Protein AF-A0A438FLM1-F1 (afdb_monomer)

Secondary structure (DSSP, 8-state):
-HHHHHHHHHHHTT-HHHHHHHHHHHHHHHHHTT-HHHHHHHHHHHHHHHHHTT-HHHHHHHHHHHHHHHHHTT----GGGGGTGGGG-

Radius of gyration: 13.18 Å; Cα contacts (8 Å, |Δi|>4): 78; chains: 1; bounding box: 32×23×39 Å

pLDDT: mean 79.39, std 16.72, range [44.62, 94.94]

InterPro domains:
  IPR007317 Golgi to ER traffic protein 4 [PF04190] (34-83)
  IPR007317 Golgi to ER traffic protein 4 [PTHR12875] (2-84)
  IPR011990 Tetratricopeptide-like helical domain superfamily [G3DSA:1.25.40.10] (1-89)

Solvent-accessible surface area (backbone atoms only — not comparable to full-atom values): 4937 Å² total; per-residue (Å²): 113,84,66,53,65,56,46,55,48,40,40,71,74,65,41,53,66,63,34,52,53,46,42,55,53,52,25,52,53,27,46,75,68,70,37,36,70,64,16,39,57,45,22,50,54,48,16,52,55,30,41,77,70,66,37,52,71,62,10,51,52,30,47,52,52,33,54,54,44,46,62,72,60,61,58,79,90,48,84,74,65,60,65,66,65,65,76,80,116

Mean predicted aligned error: 8.95 Å

Organism: Vitis vinifera (NCBI:txid29760)

Foldseek 3Di:
DVVLVVLLVCVVVVPLVVSLVVLVVVLVVCLVVLVLVVSLVSLQSNLVSCVVVVVNVSSVVSVVVNVVSCVSNPPPPDPVVVVVVVVVD

Structure (mmCIF, N/CA/C/O backbone):
data_AF-A0A438FLM1-F1
#
_entry.id   AF-A0A438FLM1-F1
#
loop_
_atom_site.group_PDB
_atom_site.id
_atom_site.type_symbol
_atom_site.label_atom_id
_atom_site.label_alt_id
_atom_site.label_comp_id
_atom_site.label_asym_id
_atom_site.label_entity_id
_atom_site.label_seq_id
_atom_site.pdbx_PDB_ins_code
_atom_site.Cartn_x
_atom_site.Cartn_y
_atom_site.Cartn_z
_atom_site.occupancy
_atom_site.B_iso_or_equiv
_atom_site.auth_seq_id
_atom_site.auth_comp_id
_atom_site.auth_asym_id
_atom_site.auth_atom_id
_atom_site.pdbx_PDB_model_num
ATOM 1 N N . MET A 1 1 ? 2.964 -13.219 3.073 1.00 47.91 1 MET A N 1
ATOM 2 C CA . MET A 1 1 ? 1.665 -13.390 3.763 1.00 47.91 1 MET A CA 1
ATOM 3 C C . MET A 1 1 ? 1.650 -12.913 5.219 1.00 47.91 1 MET A C 1
ATOM 5 O O . MET A 1 1 ? 0.894 -11.999 5.482 1.00 47.91 1 MET A O 1
ATOM 9 N N . GLN A 1 2 ? 2.504 -13.382 6.147 1.00 51.41 2 GLN A N 1
ATOM 10 C CA . GLN A 1 2 ? 2.397 -13.034 7.593 1.00 51.41 2 GLN A CA 1
ATOM 11 C C . GLN A 1 2 ? 2.430 -11.533 7.987 1.00 51.41 2 GLN A C 1
ATOM 13 O O . GLN A 1 2 ? 2.084 -11.194 9.118 1.00 51.41 2 GLN A O 1
ATOM 18 N N . HIS A 1 3 ? 2.882 -10.631 7.110 1.00 56.66 3 HIS A N 1
ATOM 19 C CA . HIS A 1 3 ? 2.922 -9.192 7.397 1.00 56.66 3 HIS A CA 1
ATOM 20 C C . HIS A 1 3 ? 1.588 -8.483 7.136 1.00 56.66 3 HIS A C 1
ATOM 22 O O . HIS A 1 3 ? 1.308 -7.504 7.823 1.00 56.66 3 HIS A O 1
ATOM 28 N N . ILE A 1 4 ? 0.777 -8.994 6.202 1.00 62.22 4 ILE A N 1
ATOM 29 C CA . ILE A 1 4 ? -0.524 -8.417 5.844 1.00 62.22 4 ILE A CA 1
ATOM 30 C C . ILE A 1 4 ? -1.489 -8.615 7.011 1.00 62.22 4 ILE A C 1
ATOM 32 O O . ILE A 1 4 ? -1.908 -7.628 7.600 1.00 62.22 4 ILE A O 1
ATOM 36 N N . ASP A 1 5 ? -1.676 -9.854 7.476 1.00 61.69 5 ASP A N 1
ATOM 37 C CA . ASP A 1 5 ? -2.597 -10.191 8.575 1.00 61.69 5 ASP A CA 1
ATOM 38 C C . ASP A 1 5 ? -2.377 -9.353 9.853 1.00 61.69 5 ASP A C 1
ATOM 40 O O . ASP A 1 5 ? -3.314 -9.032 10.587 1.00 61.69 5 ASP A O 1
ATOM 44 N N . LYS A 1 6 ? -1.123 -8.977 10.147 1.00 64.19 6 LYS A N 1
ATOM 45 C CA . LYS A 1 6 ? -0.800 -8.095 11.281 1.00 64.19 6 LYS A CA 1
ATOM 46 C C . LYS A 1 6 ? -1.232 -6.649 11.045 1.00 64.19 6 LYS A C 1
ATOM 48 O O . LYS A 1 6 ? -1.714 -6.020 11.983 1.00 64.19 6 LYS A O 1
ATOM 53 N N . LEU A 1 7 ? -1.049 -6.134 9.832 1.00 67.62 7 LEU A N 1
ATOM 54 C CA . LEU A 1 7 ? -1.455 -4.780 9.456 1.00 67.62 7 LEU A CA 1
ATOM 55 C C . LEU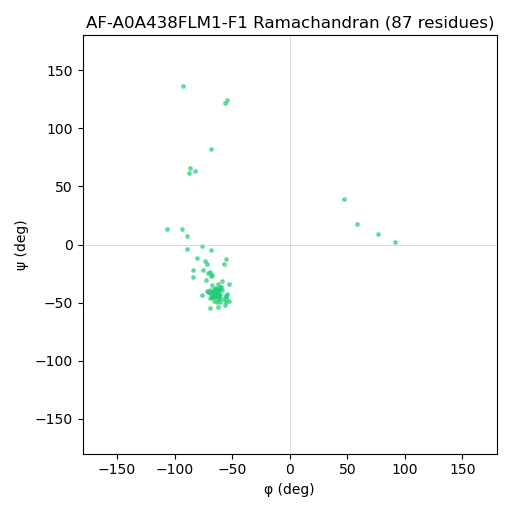 A 1 7 ? -2.979 -4.657 9.405 1.00 67.62 7 LEU A C 1
ATOM 57 O O . LEU A 1 7 ? -3.523 -3.696 9.946 1.00 67.62 7 LEU A O 1
ATOM 61 N N . GLU A 1 8 ? -3.671 -5.658 8.853 1.00 68.12 8 GLU A N 1
ATOM 62 C CA . GLU A 1 8 ? -5.138 -5.698 8.842 1.00 68.12 8 GLU A CA 1
ATOM 63 C C . GLU A 1 8 ? -5.701 -5.652 10.265 1.00 68.12 8 GLU A C 1
ATOM 65 O O . GLU A 1 8 ? -6.683 -4.961 10.542 1.00 68.12 8 GLU A O 1
ATOM 70 N N . LYS A 1 9 ? -5.049 -6.347 11.203 1.00 67.69 9 LYS A N 1
ATOM 71 C CA . LYS A 1 9 ? -5.443 -6.329 12.611 1.00 67.69 9 LYS A CA 1
ATOM 72 C C . LYS A 1 9 ? -5.282 -4.942 13.241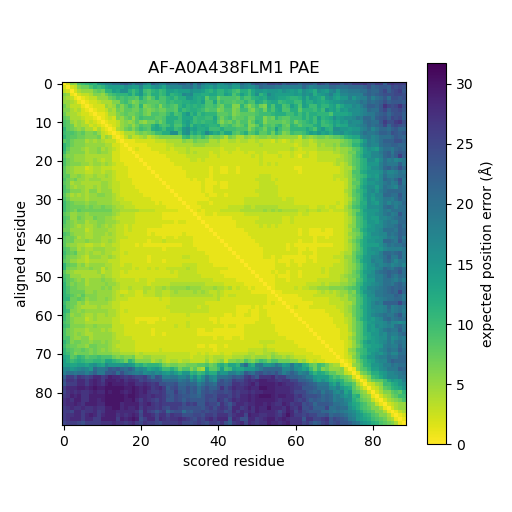 1.00 67.69 9 LYS A C 1
ATOM 74 O O . LYS A 1 9 ? -6.199 -4.492 13.914 1.00 67.69 9 LYS A O 1
ATOM 79 N N . THR A 1 10 ? -4.185 -4.230 12.968 1.00 63.47 10 THR A N 1
ATOM 80 C CA . THR A 1 10 ? -3.984 -2.861 13.479 1.00 63.47 10 THR A CA 1
ATOM 81 C C . THR A 1 10 ? -5.012 -1.870 12.931 1.00 63.47 10 THR A C 1
ATOM 83 O O . THR A 1 10 ? -5.493 -1.021 13.679 1.00 63.47 10 THR A O 1
ATOM 86 N N . VAL A 1 11 ? -5.400 -1.996 11.657 1.00 67.12 11 VAL A N 1
ATOM 87 C CA . VAL A 1 11 ? -6.488 -1.178 11.095 1.00 67.12 11 VAL A CA 1
ATOM 88 C C . VAL A 1 11 ? -7.818 -1.487 11.789 1.00 67.12 11 VAL A C 1
ATOM 90 O O . VAL A 1 11 ? -8.578 -0.578 12.117 1.00 67.12 11 VAL A O 1
ATOM 93 N N . ASN A 1 12 ? -8.095 -2.766 12.051 1.00 67.12 12 ASN A N 1
ATOM 94 C CA . ASN A 1 12 ? -9.310 -3.191 12.745 1.00 67.12 12 ASN A CA 1
ATOM 95 C C . ASN A 1 12 ? -9.362 -2.752 14.219 1.00 67.12 12 ASN A C 1
ATOM 97 O O . ASN A 1 12 ? -10.457 -2.536 14.734 1.00 67.12 12 ASN A O 1
ATOM 101 N N . ASP A 1 13 ? -8.210 -2.549 14.860 1.00 74.38 13 ASP A N 1
ATOM 102 C CA . ASP A 1 13 ? -8.103 -1.996 16.216 1.00 74.38 13 ASP A CA 1
ATOM 103 C C . ASP A 1 13 ? -8.322 -0.461 16.257 1.00 74.38 13 ASP A C 1
ATOM 105 O O . ASP A 1 13 ? -8.322 0.142 17.331 1.00 74.38 13 ASP A O 1
ATOM 109 N N . GLY A 1 14 ? -8.554 0.182 15.102 1.00 73.31 14 GLY A N 1
ATOM 110 C CA . GLY A 1 14 ? -8.936 1.593 14.983 1.00 73.31 14 GLY A CA 1
ATOM 111 C C . GLY A 1 14 ? -7.773 2.578 14.833 1.00 73.31 14 GLY A C 1
ATOM 112 O O . GLY A 1 14 ? -8.011 3.782 14.720 1.00 73.31 14 GLY A O 1
ATOM 113 N N . ASP A 1 15 ? -6.524 2.102 14.782 1.00 84.75 15 ASP A N 1
ATOM 114 C CA . ASP A 1 15 ? -5.345 2.939 14.525 1.00 84.75 15 ASP A CA 1
ATOM 115 C C . ASP A 1 15 ? -5.088 3.095 13.017 1.00 84.75 15 ASP A C 1
ATOM 117 O O . ASP A 1 15 ? -4.098 2.619 12.453 1.00 84.75 15 ASP A O 1
ATOM 121 N N . TYR A 1 16 ? -6.021 3.767 12.340 1.00 82.44 16 TYR A N 1
ATOM 122 C CA . TYR A 1 16 ? -5.979 3.980 10.890 1.00 82.44 16 TYR A CA 1
ATOM 123 C C . TYR A 1 16 ? -4.735 4.754 10.442 1.00 82.44 16 TYR A C 1
ATOM 125 O O . TYR A 1 16 ? -4.171 4.464 9.386 1.00 82.44 16 TYR A O 1
ATOM 133 N N . TYR A 1 17 ? -4.287 5.725 11.243 1.00 84.56 17 TYR A N 1
ATOM 134 C CA . TYR A 1 17 ? -3.128 6.554 10.922 1.00 84.56 17 TYR A CA 1
ATOM 135 C C . TYR A 1 17 ? -1.808 5.807 11.149 1.00 84.56 17 TYR A C 1
ATOM 137 O O . TYR A 1 17 ? -0.921 5.853 10.295 1.00 84.56 17 TYR A O 1
ATOM 145 N N . GLY A 1 18 ? -1.676 5.068 12.256 1.00 86.88 18 GLY A N 1
ATOM 146 C CA . GLY A 1 18 ? -0.524 4.201 12.487 1.00 86.88 18 GLY A CA 1
ATOM 147 C C . GLY A 1 18 ? -0.410 3.128 11.407 1.00 86.88 18 GLY A C 1
ATOM 148 O O . GLY A 1 18 ? 0.667 2.933 10.838 1.00 86.88 18 GLY A O 1
ATOM 149 N N . ALA A 1 19 ? -1.533 2.509 11.035 1.00 87.19 19 ALA A N 1
ATOM 150 C CA . ALA A 1 19 ? -1.574 1.551 9.940 1.00 87.19 19 ALA A CA 1
ATOM 151 C C . ALA A 1 19 ? -1.165 2.173 8.596 1.00 87.19 19 ALA A C 1
ATOM 153 O O . ALA A 1 19 ? -0.313 1.609 7.910 1.00 87.19 19 ALA A O 1
ATOM 154 N N . GLN A 1 20 ? -1.681 3.361 8.251 1.00 90.06 20 GLN A N 1
ATOM 155 C CA . GLN A 1 20 ? -1.302 4.097 7.036 1.00 90.06 20 GLN A CA 1
ATOM 156 C C . GLN A 1 20 ? 0.216 4.285 6.937 1.00 90.06 20 GLN A C 1
ATOM 158 O O . GLN A 1 20 ? 0.836 3.988 5.913 1.00 90.06 20 GLN A O 1
ATOM 163 N N . GLN A 1 21 ? 0.838 4.744 8.022 1.00 91.25 21 GLN A N 1
ATOM 164 C CA . GLN A 1 21 ? 2.275 4.994 8.054 1.00 91.25 21 GLN A CA 1
ATOM 165 C C . GLN A 1 21 ? 3.086 3.697 7.946 1.00 91.25 21 GLN A C 1
ATOM 167 O O . GLN A 1 21 ? 4.132 3.682 7.291 1.00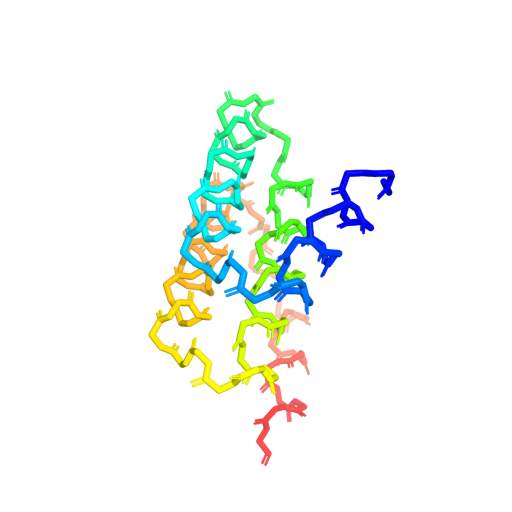 91.25 21 GLN A O 1
ATOM 172 N N . MET A 1 22 ? 2.598 2.596 8.523 1.00 91.19 22 MET A N 1
ATOM 173 C CA . MET A 1 22 ? 3.230 1.289 8.361 1.00 91.19 22 MET A CA 1
ATOM 174 C C . MET A 1 22 ? 3.127 0.767 6.924 1.00 91.19 22 MET A C 1
ATOM 176 O O . MET A 1 22 ? 4.152 0.346 6.384 1.00 91.19 22 MET A O 1
ATOM 180 N N . TYR A 1 23 ? 1.954 0.853 6.281 1.00 91.94 23 TYR A N 1
ATOM 181 C CA . TYR A 1 23 ? 1.776 0.475 4.873 1.00 91.94 23 TYR A CA 1
ATOM 182 C C . TYR A 1 23 ? 2.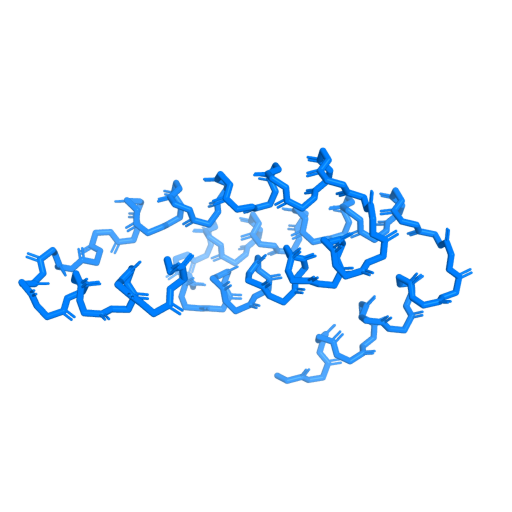759 1.227 3.972 1.00 91.94 23 TYR A C 1
ATOM 184 O O . TYR A 1 23 ? 3.498 0.601 3.211 1.00 91.94 23 TYR A O 1
ATOM 192 N N . LYS A 1 24 ? 2.850 2.555 4.127 1.00 93.06 24 LYS A N 1
ATOM 193 C CA . LYS A 1 24 ? 3.785 3.409 3.373 1.00 93.06 24 LYS A CA 1
ATOM 194 C C . LYS A 1 24 ? 5.249 3.051 3.627 1.00 93.06 24 LYS A C 1
ATOM 196 O O . LYS A 1 24 ? 6.051 3.018 2.699 1.00 93.06 24 LYS A O 1
ATOM 201 N N . SER A 1 25 ? 5.619 2.786 4.880 1.00 93.50 25 SER A N 1
ATOM 202 C CA . SER A 1 25 ? 7.001 2.445 5.234 1.00 93.50 25 SER A CA 1
ATOM 203 C C . SER A 1 25 ? 7.422 1.088 4.663 1.00 93.50 25 SER A C 1
ATOM 205 O O . SER A 1 25 ? 8.511 0.959 4.101 1.00 93.50 25 SER A O 1
ATOM 207 N N . ILE A 1 26 ? 6.562 0.073 4.781 1.00 91.44 26 ILE A N 1
ATOM 208 C CA . ILE A 1 26 ? 6.847 -1.286 4.310 1.00 91.44 26 ILE A CA 1
ATOM 209 C C . ILE A 1 26 ? 6.893 -1.326 2.781 1.00 91.44 26 ILE A C 1
ATOM 211 O O . ILE A 1 26 ? 7.851 -1.863 2.223 1.00 91.44 26 ILE A O 1
ATOM 215 N N . SER A 1 27 ? 5.923 -0.708 2.103 1.00 92.62 27 SER A N 1
ATOM 216 C CA . SER A 1 27 ? 5.904 -0.660 0.639 1.00 92.62 27 SER A CA 1
ATOM 217 C C . SER A 1 27 ? 7.110 0.090 0.075 1.00 92.62 27 SER A C 1
ATOM 219 O O . SER A 1 27 ? 7.754 -0.405 -0.848 1.00 92.62 27 SER A O 1
ATOM 221 N N . ALA A 1 28 ? 7.512 1.213 0.684 1.00 91.94 28 ALA A N 1
ATOM 222 C CA . ALA A 1 28 ? 8.718 1.937 0.287 1.00 91.94 28 ALA A CA 1
ATOM 223 C C . ALA A 1 28 ? 9.988 1.086 0.455 1.00 91.94 28 ALA A C 1
ATOM 225 O O . ALA A 1 28 ? 10.873 1.120 -0.404 1.00 91.94 28 ALA A O 1
ATOM 226 N N . ARG A 1 29 ? 10.084 0.290 1.531 1.00 93.69 29 ARG A N 1
ATOM 227 C CA . ARG A 1 29 ? 11.201 -0.647 1.739 1.00 93.69 29 ARG A CA 1
ATOM 228 C C . ARG A 1 29 ? 11.244 -1.737 0.672 1.00 93.69 29 ARG A C 1
ATOM 230 O O . ARG A 1 29 ? 12.327 -2.025 0.171 1.00 93.69 29 ARG A O 1
ATOM 237 N N . TYR A 1 30 ? 10.103 -2.328 0.319 1.00 91.88 30 TYR A N 1
ATOM 238 C CA . TYR A 1 30 ? 10.037 -3.328 -0.749 1.00 91.88 30 TYR A CA 1
ATOM 239 C C . TYR A 1 30 ? 10.368 -2.724 -2.116 1.00 91.88 30 TYR A C 1
ATOM 241 O O . TYR A 1 30 ? 11.211 -3.270 -2.824 1.00 91.88 30 TYR A O 1
ATOM 249 N N . ALA A 1 31 ? 9.819 -1.553 -2.443 1.00 89.62 31 ALA A N 1
ATOM 250 C CA . ALA A 1 31 ? 10.118 -0.849 -3.687 1.00 89.62 31 ALA A CA 1
ATOM 251 C C . ALA A 1 31 ? 11.603 -0.457 -3.804 1.00 89.62 31 ALA A C 1
ATOM 253 O O . ALA A 1 31 ? 12.183 -0.570 -4.881 1.00 89.62 31 ALA A O 1
ATOM 254 N N . SER A 1 32 ? 12.240 -0.046 -2.700 1.00 90.81 32 SER A N 1
ATOM 255 C CA . SER A 1 32 ? 13.676 0.295 -2.666 1.00 90.81 32 SER A CA 1
ATOM 256 C C . SER A 1 32 ? 14.583 -0.925 -2.850 1.00 90.81 32 SER A C 1
ATOM 258 O O . SER A 1 32 ? 15.731 -0.783 -3.255 1.00 90.81 32 SER A O 1
ATOM 260 N N . ALA A 1 33 ? 14.074 -2.119 -2.540 1.00 92.81 33 ALA A N 1
ATOM 261 C CA . ALA A 1 33 ? 14.740 -3.396 -2.768 1.00 92.81 33 ALA A CA 1
ATOM 262 C C . ALA A 1 33 ? 14.342 -4.040 -4.112 1.00 92.81 33 ALA A C 1
ATOM 264 O O . ALA A 1 33 ? 14.576 -5.232 -4.290 1.00 92.81 33 ALA A O 1
ATOM 265 N N . GLU A 1 34 ? 13.686 -3.290 -5.010 1.00 90.19 34 GLU A N 1
ATOM 266 C CA . GLU A 1 34 ? 13.164 -3.756 -6.308 1.00 90.19 34 GLU A CA 1
ATOM 267 C C . GLU A 1 34 ? 12.161 -4.926 -6.202 1.00 90.19 34 GLU A C 1
ATOM 269 O O . GLU A 1 34 ? 11.834 -5.601 -7.178 1.00 90.19 34 GLU A O 1
ATOM 274 N N . ARG A 1 35 ? 11.601 -5.150 -5.007 1.00 91.56 35 ARG A N 1
ATOM 275 C CA . ARG A 1 35 ? 10.584 -6.170 -4.717 1.00 91.56 35 ARG A CA 1
ATOM 276 C C . ARG A 1 35 ? 9.194 -5.605 -4.983 1.00 91.56 35 ARG A C 1
ATOM 278 O O . ARG A 1 35 ? 8.375 -5.467 -4.077 1.00 91.56 35 ARG A O 1
ATOM 285 N N . TYR A 1 36 ? 8.944 -5.225 -6.232 1.00 90.75 36 TYR A N 1
ATOM 286 C CA . TYR A 1 36 ? 7.749 -4.459 -6.583 1.00 90.75 36 TYR A CA 1
ATOM 287 C C . TYR A 1 36 ? 6.443 -5.225 -6.353 1.00 90.75 36 TYR A C 1
ATOM 289 O O . TYR A 1 36 ? 5.513 -4.637 -5.823 1.00 90.75 36 TYR A O 1
ATOM 297 N N . TYR A 1 37 ? 6.383 -6.528 -6.651 1.00 88.38 37 TYR A N 1
ATOM 298 C CA . TYR A 1 37 ? 5.192 -7.349 -6.376 1.00 88.38 37 TYR A CA 1
ATOM 299 C C . TYR A 1 37 ? 4.775 -7.301 -4.900 1.00 88.38 37 TYR A C 1
ATOM 301 O O . TYR A 1 37 ? 3.616 -7.077 -4.585 1.00 88.38 37 TYR A O 1
ATOM 309 N N . GLU A 1 38 ? 5.735 -7.410 -3.982 1.00 90.06 38 GLU A N 1
ATOM 310 C CA . GLU A 1 38 ? 5.445 -7.364 -2.545 1.00 90.06 38 GLU A CA 1
ATOM 311 C C . GLU A 1 38 ? 5.081 -5.956 -2.067 1.00 90.06 38 GLU A C 1
ATOM 313 O O . GLU A 1 38 ? 4.303 -5.802 -1.129 1.00 90.06 38 GLU A O 1
ATOM 318 N N . ALA A 1 39 ? 5.621 -4.914 -2.706 1.00 92.19 39 ALA A N 1
ATOM 319 C CA . ALA A 1 39 ? 5.177 -3.547 -2.462 1.00 92.19 39 ALA A CA 1
ATOM 320 C C . ALA A 1 39 ? 3.722 -3.341 -2.917 1.00 92.19 39 ALA A C 1
ATOM 322 O O . ALA A 1 39 ? 2.958 -2.695 -2.203 1.00 92.19 39 ALA A O 1
ATOM 323 N N . LEU A 1 40 ? 3.346 -3.907 -4.068 1.00 91.38 40 LEU A N 1
ATOM 324 C CA . LEU A 1 40 ? 2.000 -3.825 -4.635 1.00 91.38 40 LEU A CA 1
ATOM 325 C C . LEU A 1 4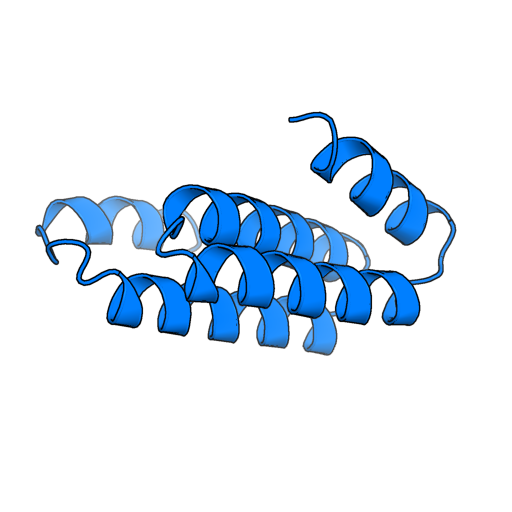0 ? 0.974 -4.552 -3.761 1.00 91.38 40 LEU A C 1
ATOM 327 O O . LEU A 1 40 ? -0.005 -3.917 -3.381 1.00 91.38 40 LEU A O 1
ATOM 331 N N . ASP A 1 41 ? 1.240 -5.794 -3.345 1.00 91.44 41 ASP A N 1
ATOM 332 C CA . ASP A 1 41 ? 0.349 -6.562 -2.454 1.00 91.44 41 ASP A CA 1
ATOM 333 C C . ASP A 1 41 ? 0.029 -5.793 -1.157 1.00 91.44 41 ASP A C 1
ATOM 335 O O . ASP A 1 41 ? -1.110 -5.744 -0.692 1.00 91.44 41 ASP A O 1
ATOM 339 N N . ILE A 1 42 ? 1.045 -5.157 -0.559 1.00 91.00 42 ILE A N 1
ATOM 340 C CA . ILE A 1 42 ? 0.889 -4.372 0.675 1.00 91.00 42 ILE A CA 1
ATOM 341 C C . ILE A 1 42 ? 0.063 -3.105 0.434 1.00 91.00 42 ILE A C 1
ATOM 343 O O . ILE A 1 42 ? -0.755 -2.735 1.277 1.00 91.00 42 ILE A O 1
ATOM 347 N N . LEU A 1 43 ? 0.298 -2.415 -0.683 1.00 93.06 43 LEU A N 1
ATOM 348 C CA . LEU A 1 43 ? -0.403 -1.177 -1.019 1.00 93.06 43 LEU A CA 1
ATOM 349 C C . LEU A 1 43 ? -1.867 -1.431 -1.386 1.00 93.06 43 LEU A C 1
ATOM 351 O O . LEU A 1 43 ? -2.724 -0.673 -0.939 1.00 93.06 43 LEU A O 1
ATOM 355 N N . GLU A 1 44 ? -2.154 -2.495 -2.139 1.00 92.62 44 GLU A N 1
ATOM 356 C CA . GLU A 1 44 ? -3.517 -2.919 -2.476 1.00 92.62 44 GLU A CA 1
ATOM 357 C C . GLU A 1 44 ? -4.297 -3.282 -1.210 1.00 92.62 44 GLU A C 1
ATOM 359 O O . GLU A 1 44 ? -5.338 -2.682 -0.942 1.00 92.62 44 GLU A O 1
ATOM 364 N N . SER A 1 45 ? -3.755 -4.186 -0.384 1.00 91.00 45 SER A N 1
ATOM 365 C CA . SER A 1 45 ? -4.387 -4.594 0.876 1.00 91.00 45 SER A CA 1
ATOM 366 C C . SER A 1 45 ? -4.673 -3.387 1.776 1.00 91.00 45 SER A C 1
ATOM 368 O O . SER A 1 45 ? -5.797 -3.210 2.250 1.00 91.00 45 SER A O 1
ATOM 370 N N . GLY A 1 46 ? -3.697 -2.490 1.952 1.00 90.56 46 GLY A N 1
ATOM 371 C CA . GLY A 1 46 ? -3.895 -1.280 2.744 1.00 90.56 46 GLY A CA 1
ATOM 372 C C . GLY A 1 46 ? -4.948 -0.338 2.156 1.00 90.56 46 GLY A C 1
ATOM 373 O O . GLY A 1 46 ? -5.766 0.198 2.906 1.00 90.56 46 GLY A O 1
ATOM 374 N N . ALA A 1 47 ? -4.968 -0.151 0.833 1.00 92.75 47 ALA A N 1
ATOM 375 C CA . ALA A 1 47 ? -5.964 0.683 0.169 1.00 92.75 47 ALA A CA 1
ATOM 376 C C . ALA A 1 47 ? -7.380 0.121 0.363 1.00 92.75 47 ALA A C 1
ATOM 378 O O . ALA A 1 47 ? -8.259 0.859 0.807 1.00 92.75 47 ALA A O 1
ATOM 379 N N . CYS A 1 48 ? -7.589 -1.174 0.112 1.00 90.38 48 CYS A N 1
ATOM 380 C CA . CYS A 1 48 ? -8.883 -1.836 0.283 1.00 90.38 48 CYS A CA 1
ATOM 381 C C . CYS A 1 48 ? -9.426 -1.665 1.704 1.00 90.38 48 CYS A C 1
ATOM 383 O O . CYS A 1 48 ? -10.527 -1.150 1.882 1.00 90.38 48 CYS A O 1
ATOM 385 N N . ILE A 1 49 ? -8.633 -1.994 2.725 1.00 88.94 49 ILE A N 1
ATOM 386 C CA . ILE A 1 49 ? -9.106 -1.963 4.116 1.00 88.94 49 ILE A CA 1
ATOM 387 C C . ILE A 1 49 ? -9.394 -0.528 4.570 1.00 88.94 49 ILE A C 1
ATOM 389 O O . ILE A 1 49 ? -10.395 -0.279 5.239 1.00 88.94 49 ILE A O 1
ATOM 393 N N . GLN A 1 50 ? -8.551 0.445 4.208 1.00 87.69 50 GLN A N 1
ATOM 394 C CA . GLN A 1 50 ? -8.806 1.847 4.557 1.00 87.69 50 GLN A CA 1
ATOM 395 C C . GLN A 1 50 ? -10.099 2.353 3.898 1.00 87.69 50 GLN A C 1
ATOM 397 O O . GLN A 1 50 ? -10.897 3.027 4.553 1.00 87.69 50 GLN A O 1
ATOM 402 N N . LEU A 1 51 ? -10.352 1.992 2.634 1.00 89.62 51 LEU A N 1
ATOM 403 C CA . LEU A 1 51 ? -11.592 2.342 1.935 1.00 89.62 51 LEU A CA 1
ATOM 404 C C . LEU A 1 51 ? -12.819 1.670 2.568 1.00 89.62 51 LEU A C 1
ATOM 406 O O . LEU A 1 51 ? -13.814 2.352 2.816 1.00 89.62 51 LEU A O 1
ATOM 410 N N . GLU A 1 52 ? -12.740 0.381 2.907 1.00 88.69 52 GLU A N 1
ATOM 411 C CA . GLU A 1 52 ? -13.812 -0.361 3.593 1.00 88.69 52 GLU A CA 1
ATOM 412 C C . GLU A 1 52 ? -14.193 0.260 4.943 1.00 88.69 52 GLU A C 1
ATOM 414 O O . GLU A 1 52 ? -15.351 0.217 5.359 1.00 88.69 52 GLU A O 1
ATOM 419 N N . LYS A 1 53 ? -13.228 0.877 5.631 1.00 86.50 53 LYS A N 1
ATOM 420 C CA . LYS A 1 53 ? -13.431 1.565 6.915 1.00 86.50 53 LYS A CA 1
ATOM 421 C C . LYS A 1 53 ? -13.812 3.042 6.758 1.00 86.50 53 LYS A C 1
ATOM 423 O O . LYS A 1 53 ? -13.876 3.769 7.749 1.00 86.50 53 LYS A O 1
ATOM 428 N N . GLY A 1 54 ? -14.067 3.500 5.531 1.00 88.38 54 GLY A N 1
ATOM 429 C CA . GLY A 1 54 ? -14.465 4.875 5.223 1.00 88.38 54 GLY A CA 1
ATOM 430 C C . GLY A 1 54 ? -13.323 5.896 5.268 1.00 88.38 54 GLY A C 1
ATOM 431 O O . GLY A 1 54 ? -13.571 7.097 5.166 1.00 88.38 54 GLY A O 1
ATOM 432 N N . GLN A 1 55 ? -12.068 5.455 5.390 1.00 89.75 55 GLN A N 1
ATOM 433 C CA . GLN A 1 55 ? -10.878 6.310 5.363 1.00 89.75 55 GLN A CA 1
ATOM 434 C C . GLN A 1 55 ? -10.463 6.614 3.919 1.00 89.75 55 GLN A C 1
ATOM 436 O O . GLN A 1 55 ? -9.377 6.248 3.469 1.00 89.75 55 GLN A O 1
ATOM 441 N N . VAL A 1 56 ? -11.339 7.310 3.187 1.00 90.62 56 VAL A N 1
ATOM 442 C CA . VAL A 1 56 ? -11.193 7.561 1.741 1.00 90.62 56 VAL A CA 1
ATOM 443 C C . VAL A 1 56 ? -9.859 8.223 1.398 1.00 90.62 56 VAL A C 1
ATOM 445 O O . VAL A 1 56 ? -9.180 7.782 0.478 1.00 90.62 56 VAL A O 1
ATOM 448 N N . THR A 1 57 ? -9.438 9.231 2.167 1.00 92.50 57 THR A N 1
ATOM 449 C CA . THR A 1 57 ? -8.157 9.920 1.943 1.00 92.50 57 THR A CA 1
ATOM 450 C C . THR A 1 57 ? -6.962 8.982 2.110 1.00 92.50 57 THR A C 1
ATOM 452 O O . THR A 1 57 ? -6.060 8.993 1.276 1.00 92.50 57 THR A O 1
ATOM 455 N N . CYS A 1 58 ? -6.962 8.144 3.154 1.00 91.50 58 CYS A N 1
ATOM 456 C CA . CYS A 1 58 ? -5.869 7.205 3.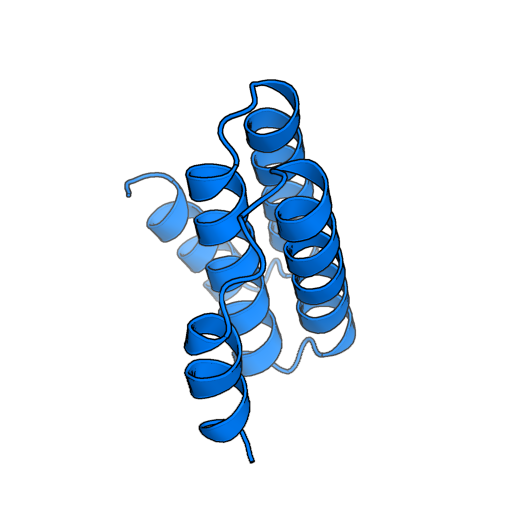411 1.00 91.50 58 CYS A CA 1
ATOM 457 C C . CYS A 1 58 ? -5.809 6.120 2.328 1.00 91.50 58 CYS A C 1
ATOM 459 O O . CYS A 1 58 ? -4.741 5.847 1.781 1.00 91.50 58 CYS A O 1
ATOM 461 N N . GLY A 1 59 ? -6.963 5.549 1.973 1.00 92.25 59 GLY A N 1
ATOM 462 C CA . GLY A 1 59 ? -7.059 4.543 0.919 1.00 92.25 59 GLY A CA 1
ATOM 463 C C . GLY A 1 59 ? -6.643 5.080 -0.452 1.00 92.25 59 GLY A C 1
ATOM 464 O O . GLY A 1 59 ? -5.855 4.442 -1.148 1.00 92.25 59 GLY A O 1
ATOM 465 N N . ALA A 1 60 ? -7.088 6.288 -0.811 1.00 93.44 60 ALA A N 1
ATOM 466 C CA . ALA A 1 60 ? -6.701 6.940 -2.061 1.00 93.44 60 ALA A CA 1
ATOM 467 C C . ALA A 1 60 ? -5.193 7.229 -2.128 1.00 93.44 60 ALA A C 1
ATOM 469 O O . ALA A 1 60 ? -4.573 7.029 -3.168 1.00 93.44 60 ALA A O 1
ATOM 470 N N . GLU A 1 61 ? -4.579 7.657 -1.023 1.00 94.94 61 GLU A N 1
ATOM 471 C CA . GLU A 1 61 ? -3.133 7.890 -0.966 1.00 94.94 61 GLU A CA 1
ATOM 472 C C . GLU A 1 61 ? -2.333 6.595 -1.199 1.00 94.94 61 GLU A C 1
ATOM 474 O O . GLU A 1 61 ? -1.361 6.598 -1.957 1.00 94.94 61 GLU A O 1
ATOM 479 N N . LEU A 1 62 ? -2.759 5.471 -0.608 1.00 94.19 62 LEU A N 1
ATOM 480 C CA . LEU A 1 62 ? -2.128 4.167 -0.849 1.00 94.19 62 LEU A CA 1
ATOM 481 C C . LEU A 1 62 ? -2.325 3.691 -2.295 1.00 94.19 62 LEU A C 1
ATOM 483 O O . LEU A 1 62 ? -1.385 3.169 -2.894 1.00 94.19 62 LEU A O 1
ATOM 487 N N . ALA A 1 63 ? -3.497 3.935 -2.885 1.00 93.94 63 ALA A N 1
ATOM 488 C CA . ALA A 1 63 ? -3.764 3.623 -4.287 1.00 93.94 63 ALA A CA 1
ATOM 489 C C . ALA A 1 63 ? -2.885 4.442 -5.252 1.00 93.94 63 ALA A C 1
ATOM 491 O O . ALA A 1 63 ? -2.391 3.912 -6.245 1.00 93.94 63 ALA A O 1
ATOM 492 N N . ILE A 1 64 ? -2.616 5.717 -4.949 1.00 94.31 64 ILE A N 1
ATOM 493 C CA . ILE A 1 64 ? -1.676 6.532 -5.737 1.00 94.31 64 ILE A CA 1
ATOM 494 C C . ILE A 1 64 ? -0.271 5.918 -5.684 1.00 94.31 64 ILE A C 1
ATOM 496 O O . ILE A 1 64 ? 0.357 5.722 -6.724 1.00 94.31 64 ILE A O 1
ATOM 500 N N . LEU A 1 65 ? 0.200 5.539 -4.492 1.00 93.88 65 LEU A N 1
ATOM 501 C CA . LEU A 1 65 ? 1.501 4.880 -4.327 1.00 93.88 65 LEU A CA 1
ATOM 502 C C . LEU A 1 65 ? 1.574 3.531 -5.055 1.00 93.88 65 LEU A C 1
ATOM 504 O O . LEU A 1 65 ? 2.638 3.163 -5.559 1.00 93.88 65 LEU A O 1
ATOM 508 N N . PHE A 1 66 ? 0.464 2.795 -5.132 1.00 93.19 66 PHE A N 1
ATOM 509 C CA . PHE A 1 66 ? 0.371 1.555 -5.903 1.00 93.19 66 PHE A CA 1
ATOM 510 C C . PHE A 1 66 ? 0.646 1.816 -7.389 1.00 93.19 66 PHE A C 1
ATOM 512 O O . PHE A 1 66 ? 1.524 1.182 -7.977 1.00 93.19 66 PHE A O 1
ATOM 519 N N . VAL A 1 67 ? -0.013 2.821 -7.975 1.00 92.44 67 VAL A N 1
ATOM 520 C CA . VAL A 1 67 ? 0.203 3.213 -9.378 1.00 92.44 67 VAL A CA 1
ATOM 521 C C . VAL A 1 67 ? 1.639 3.685 -9.612 1.00 92.44 67 VAL A C 1
ATOM 523 O O . VAL A 1 67 ? 2.280 3.262 -10.573 1.00 92.44 67 VAL A O 1
ATOM 526 N N . GLU A 1 68 ? 2.199 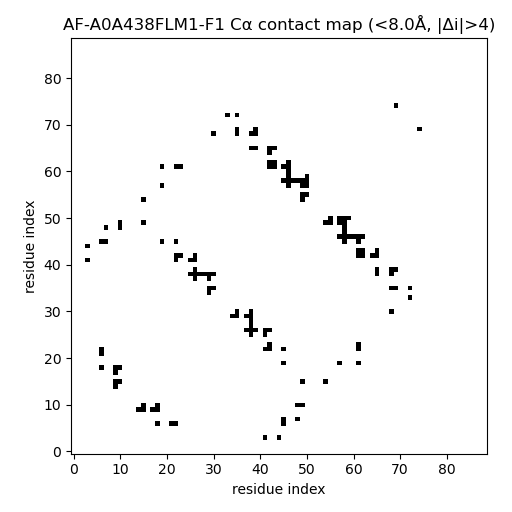4.503 -8.718 1.00 91.31 68 GLU A N 1
ATOM 527 C CA . GLU A 1 68 ? 3.606 4.913 -8.814 1.00 91.31 68 GLU A CA 1
ATOM 528 C C . GLU A 1 68 ? 4.567 3.715 -8.773 1.00 91.31 68 GLU A C 1
ATOM 530 O O . GLU A 1 68 ? 5.591 3.705 -9.461 1.00 91.31 68 GLU A O 1
ATOM 535 N N . THR A 1 69 ? 4.245 2.698 -7.972 1.00 90.69 69 THR A N 1
ATOM 536 C CA . THR A 1 69 ? 5.046 1.476 -7.842 1.00 90.69 69 THR A CA 1
ATOM 537 C C . THR A 1 69 ? 4.980 0.628 -9.112 1.00 90.69 69 THR A C 1
ATOM 539 O O . THR A 1 69 ? 6.021 0.138 -9.552 1.00 90.69 69 THR A O 1
ATOM 542 N N . LEU A 1 70 ? 3.810 0.525 -9.755 1.00 87.44 70 LEU A N 1
ATOM 543 C CA . LEU A 1 70 ? 3.662 -0.113 -11.069 1.00 87.44 70 LEU A CA 1
ATOM 544 C C . LEU A 1 70 ? 4.545 0.562 -12.127 1.00 87.44 70 LEU A C 1
ATOM 546 O O . LEU A 1 70 ? 5.278 -0.113 -12.852 1.00 87.44 70 LEU A O 1
ATOM 550 N N . VAL A 1 71 ? 4.526 1.899 -12.174 1.00 88.25 71 VAL A N 1
ATOM 551 C CA . VAL A 1 71 ? 5.344 2.682 -13.114 1.00 88.25 71 VAL A CA 1
ATOM 552 C C . VAL A 1 71 ? 6.839 2.470 -12.849 1.00 88.25 71 VAL A C 1
ATOM 554 O O . VAL A 1 71 ? 7.609 2.251 -13.785 1.00 88.25 71 VAL A O 1
ATOM 557 N N . LYS A 1 72 ? 7.265 2.482 -11.578 1.00 85.19 72 LYS A N 1
ATOM 558 C CA . LYS A 1 72 ? 8.670 2.254 -11.190 1.00 85.19 72 LYS A CA 1
ATOM 559 C C . LYS A 1 72 ? 9.154 0.846 -11.516 1.00 85.19 72 LYS A C 1
ATOM 561 O O . LYS A 1 72 ? 10.275 0.699 -11.993 1.00 85.19 72 LYS A O 1
ATOM 566 N N . GLY A 1 73 ? 8.314 -0.164 -11.297 1.00 82.88 73 GLY A N 1
ATOM 567 C CA . GLY A 1 73 ? 8.640 -1.559 -11.587 1.00 82.88 73 GLY A CA 1
ATOM 568 C C . GLY A 1 73 ? 8.775 -1.874 -13.076 1.00 82.88 73 GLY A C 1
ATOM 569 O O . GLY A 1 73 ? 9.146 -2.995 -13.414 1.00 82.88 73 GLY A O 1
ATOM 570 N N . LYS A 1 74 ? 8.487 -0.905 -13.965 1.00 74.88 74 LYS A N 1
ATOM 571 C CA . LYS A 1 74 ? 8.445 -1.088 -15.424 1.00 74.88 74 LYS A CA 1
ATOM 572 C C . LYS A 1 74 ? 7.648 -2.334 -15.805 1.00 74.88 74 LYS A C 1
ATOM 574 O O . LYS A 1 74 ? 8.045 -3.072 -16.707 1.00 74.88 74 LYS A O 1
ATOM 579 N N . PHE A 1 75 ? 6.549 -2.576 -15.089 1.00 66.81 75 PHE A N 1
ATOM 580 C CA . PHE A 1 75 ? 5.629 -3.637 -15.457 1.00 66.81 75 PHE A CA 1
ATOM 581 C C . PHE A 1 75 ? 5.220 -3.393 -16.909 1.00 66.81 75 PHE A C 1
ATOM 583 O O . PHE A 1 75 ? 4.826 -2.265 -17.225 1.00 66.81 75 PHE A O 1
ATOM 590 N N . PRO A 1 76 ? 5.404 -4.376 -17.809 1.00 54.06 76 PRO A N 1
ATOM 591 C CA . PRO A 1 76 ? 5.049 -4.189 -19.201 1.00 54.06 76 PRO A CA 1
ATOM 592 C C . PRO A 1 76 ? 3.576 -3.793 -19.243 1.00 54.06 76 PRO A C 1
ATOM 594 O O . PRO A 1 76 ? 2.723 -4.502 -18.711 1.00 54.06 76 PRO A O 1
ATOM 597 N N . TYR A 1 77 ? 3.304 -2.622 -19.816 1.00 50.72 77 TYR A N 1
ATOM 598 C CA . TYR A 1 77 ? 1.954 -2.197 -20.148 1.00 50.72 77 TYR A CA 1
ATOM 599 C C . TYR A 1 77 ? 1.490 -3.106 -21.284 1.00 50.72 77 TYR A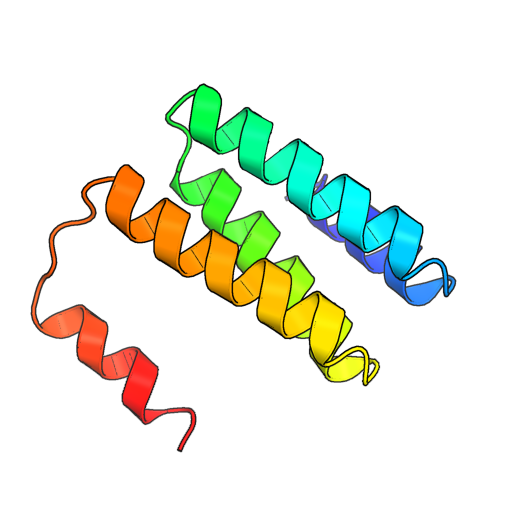 C 1
ATOM 601 O O . TYR A 1 77 ? 1.682 -2.797 -22.456 1.00 50.72 77 TYR A O 1
ATOM 609 N N . ASP A 1 78 ? 1.020 -4.295 -20.925 1.00 48.59 78 ASP A N 1
ATOM 610 C CA . ASP A 1 78 ? 0.404 -5.228 -21.853 1.00 48.59 78 ASP A CA 1
ATOM 611 C C . ASP A 1 78 ? -1.104 -4.973 -21.815 1.00 48.59 78 ASP A C 1
ATOM 613 O O . ASP A 1 78 ? -1.675 -4.781 -20.732 1.00 48.59 78 ASP A O 1
ATOM 617 N N . ASP A 1 79 ? -1.749 -4.952 -22.983 1.00 51.50 79 ASP A N 1
ATOM 618 C CA . ASP A 1 79 ? -3.163 -4.580 -23.182 1.00 51.50 79 ASP A CA 1
ATOM 619 C C . ASP A 1 79 ? -4.147 -5.409 -22.326 1.00 51.50 79 ASP A C 1
ATOM 621 O O . ASP A 1 79 ? -5.305 -5.037 -22.136 1.00 51.50 79 ASP A O 1
ATOM 625 N N . ASN A 1 80 ? -3.676 -6.503 -21.725 1.00 50.38 80 ASN A N 1
ATOM 626 C CA . ASN A 1 80 ? -4.419 -7.330 -20.782 1.00 50.38 80 ASN A CA 1
ATOM 627 C C . ASN A 1 80 ? -4.608 -6.686 -19.386 1.00 50.38 80 ASN A C 1
ATOM 629 O O . ASN A 1 80 ? -5.451 -7.127 -18.606 1.00 50.38 80 ASN A O 1
ATOM 633 N N . THR A 1 81 ? -3.864 -5.622 -19.063 1.00 50.22 81 THR A N 1
ATOM 634 C CA . THR A 1 81 ? -3.953 -4.911 -17.768 1.00 50.22 81 THR A CA 1
ATOM 635 C C . THR A 1 81 ? -5.206 -4.025 -17.676 1.00 50.22 81 THR A C 1
ATOM 637 O O . THR A 1 81 ? -5.698 -3.744 -16.584 1.00 50.22 81 THR A O 1
ATOM 640 N N . LEU A 1 82 ? -5.789 -3.637 -18.818 1.00 50.69 82 LEU A N 1
ATOM 641 C CA . LEU A 1 82 ? -7.028 -2.846 -18.885 1.00 50.69 82 LEU A CA 1
ATOM 642 C C . LEU A 1 82 ? -8.282 -3.653 -18.493 1.00 50.69 82 LEU A C 1
ATOM 644 O O . LEU A 1 82 ? -9.313 -3.070 -18.157 1.00 50.69 82 LEU A O 1
ATOM 648 N N . GLY A 1 83 ? -8.204 -4.990 -18.481 1.00 48.56 83 GLY A N 1
ATOM 649 C CA . GLY A 1 83 ? -9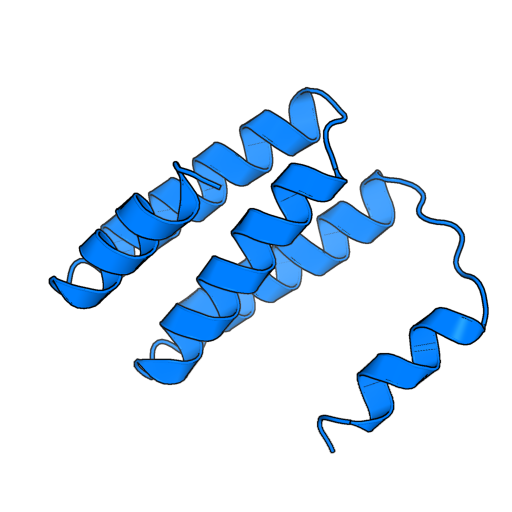.333 -5.860 -18.136 1.00 48.56 83 GLY A CA 1
ATOM 650 C C . GLY A 1 83 ? -9.763 -5.786 -16.666 1.00 48.56 83 GLY A C 1
ATOM 651 O O . GLY A 1 83 ? -10.939 -5.981 -16.368 1.00 48.56 83 GLY A O 1
ATOM 652 N N . GLN A 1 84 ? -8.855 -5.454 -15.742 1.00 48.69 84 GLN A N 1
ATOM 653 C CA . GLN A 1 84 ? -9.194 -5.339 -14.316 1.00 48.69 84 GLN A CA 1
ATOM 654 C C . GLN A 1 84 ? -9.774 -3.971 -13.937 1.00 48.69 84 GLN A C 1
ATOM 656 O O . GLN A 1 84 ? -10.515 -3.873 -12.962 1.00 48.69 84 GLN A O 1
ATOM 661 N N . SER A 1 85 ? -9.523 -2.925 -14.731 1.00 46.94 85 SER A N 1
ATOM 662 C CA . SER A 1 85 ? -10.105 -1.593 -14.506 1.00 46.94 85 SER A CA 1
ATOM 663 C C . SER A 1 85 ? -11.606 -1.554 -14.816 1.00 46.94 85 SER A C 1
ATOM 665 O O . SER A 1 85 ? -12.325 -0.721 -14.273 1.00 46.94 85 SER A O 1
ATOM 667 N N . SER A 1 86 ? -12.093 -2.459 -15.673 1.00 44.62 86 SER A N 1
ATOM 668 C CA . SER A 1 86 ? -13.502 -2.508 -16.081 1.00 44.62 86 SER A CA 1
ATOM 669 C C . SER A 1 86 ? -14.424 -3.189 -15.066 1.00 44.62 86 SER A C 1
ATOM 671 O O . SER A 1 86 ? -15.636 -3.106 -15.232 1.00 44.62 86 SER A O 1
ATOM 673 N N . LEU A 1 87 ? -13.893 -3.869 -14.042 1.00 48.28 87 LEU A N 1
ATOM 674 C CA . LEU A 1 87 ? -14.715 -4.550 -13.031 1.00 48.28 87 LEU A CA 1
ATOM 675 C C . LEU A 1 87 ? -15.080 -3.651 -11.833 1.00 48.28 87 LEU A C 1
ATOM 677 O O . LEU A 1 87 ? -15.804 -4.084 -10.942 1.00 48.28 87 LEU A O 1
ATOM 681 N N . LEU A 1 88 ? -14.561 -2.419 -11.805 1.00 50.59 88 LEU A N 1
ATOM 682 C CA . LEU A 1 88 ? -14.801 -1.416 -10.759 1.00 50.59 88 LEU A CA 1
ATOM 683 C C . LEU A 1 88 ? -15.721 -0.270 -11.220 1.00 50.59 88 LEU A C 1
ATOM 685 O O . LEU A 1 88 ? -15.808 0.753 -10.540 1.00 50.59 88 LEU A O 1
ATOM 689 N N . MET A 1 89 ? -16.403 -0.436 -12.358 1.00 46.03 89 MET A N 1
ATOM 690 C CA . MET A 1 89 ? -17.471 0.451 -12.834 1.00 46.03 89 MET A CA 1
ATOM 691 C C . MET A 1 89 ? -18.813 -0.274 -12.742 1.00 46.03 89 MET A C 1
ATOM 693 O O . MET A 1 89 ? -19.793 0.377 -12.321 1.00 46.03 89 MET A O 1
#

Nearest PDB structures (foldseek):
  6au8-assembly1_A  TM=9.344E-01  e=1.878E-04  Homo sapiens
  5bwk-assembly1_E  TM=9.100E-01  e=1.146E-03  Saccharomyces cerevisiae S288C
  3lpz-assembly1_A  TM=9.116E-01  e=2.445E-03  Thermochaetoides thermophila DSM 1495
  8gab-assembly2_C  TM=6.876E-01  e=1.495E+00  synthetic construct
  5l9u-assembly1_O  TM=6.344E-01  e=2.001E+00  Homo sapiens

Sequence (89 aa):
MQHIDKLEKTVNDGDYYGAQQMYKSISARYASAERYYEALDILESGACIQLEKGQVTCGAELAILFVETLVKGKFPYDDNTLGQSSLLM